Protein AF-A0A7S0JAU4-F1 (afdb_monomer_lite)

pLDDT: mean 91.83, std 5.58, range [56.72, 97.38]

Secondary structure (DSSP, 8-state):
--S------SSTT----SSSSTTS------SEEEEEEE--TTS--EEEEEEE-TTS-EEEEEEETT--S-EE-SSEEEEE-TT---SSEEEEEEEHHHHH--

Structure (mmCIF, N/CA/C/O backbone):
data_AF-A0A7S0JAU4-F1
#
_entry.id   AF-A0A7S0JAU4-F1
#
loop_
_atom_site.group_PDB
_atom_site.id
_atom_site.type_symbol
_atom_site.label_atom_id
_atom_site.label_alt_id
_atom_site.label_comp_id
_atom_site.label_asym_id
_atom_site.label_entity_id
_atom_site.label_seq_id
_atom_site.pdbx_PDB_ins_code
_atom_site.Cartn_x
_atom_site.Cartn_y
_atom_site.Cartn_z
_atom_site.occupancy
_atom_site.B_iso_or_equiv
_atom_site.auth_seq_id
_atom_site.auth_comp_id
_atom_site.auth_asym_id
_atom_site.auth_atom_id
_atom_site.pdbx_PDB_model_num
ATOM 1 N N . VAL A 1 1 ? -8.190 -6.411 19.603 1.00 70.62 1 VAL A N 1
ATOM 2 C CA . VAL A 1 1 ? -6.763 -6.688 19.889 1.00 70.62 1 VAL A CA 1
ATOM 3 C C . VAL A 1 1 ? -6.433 -6.102 21.254 1.00 70.62 1 VAL A C 1
ATOM 5 O O . VAL A 1 1 ? -6.778 -4.950 21.478 1.00 70.62 1 VAL A O 1
ATOM 8 N N . LYS A 1 2 ? -5.858 -6.877 22.184 1.00 85.06 2 LYS A N 1
ATOM 9 C CA . LYS A 1 2 ? -5.311 -6.343 23.445 1.00 85.06 2 LYS A CA 1
ATOM 10 C C . LYS A 1 2 ? -3.810 -6.146 23.238 1.00 85.06 2 LYS A C 1
ATOM 12 O O . LYS A 1 2 ? -3.102 -7.129 23.063 1.00 85.06 2 LYS A O 1
ATOM 17 N N . GLY A 1 3 ? -3.349 -4.902 23.191 1.00 90.38 3 GLY A N 1
ATOM 18 C CA . GLY A 1 3 ? -1.949 -4.571 22.935 1.00 90.38 3 GLY A CA 1
ATOM 19 C C . GLY A 1 3 ? -1.768 -3.096 22.594 1.00 90.38 3 GLY A C 1
ATOM 20 O O . GLY A 1 3 ? -2.748 -2.364 22.445 1.00 90.38 3 GLY A O 1
ATOM 21 N N . TYR A 1 4 ? -0.515 -2.669 22.475 1.00 94.25 4 TYR A N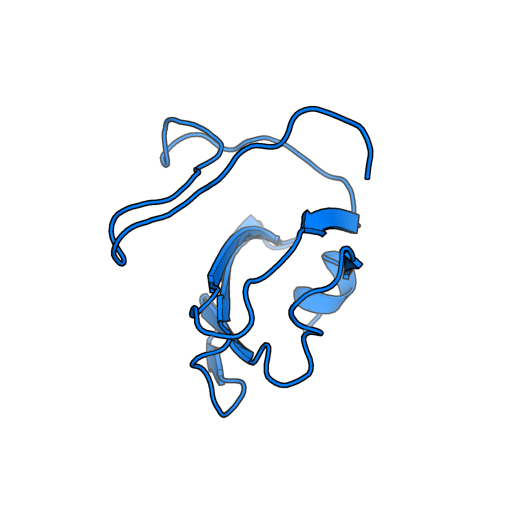 1
ATOM 22 C CA . TYR A 1 4 ? -0.171 -1.321 22.033 1.00 94.25 4 TYR A CA 1
ATOM 23 C C . TYR A 1 4 ? -0.167 -1.246 20.510 1.00 94.25 4 TYR A C 1
ATOM 25 O O . TYR A 1 4 ? 0.251 -2.184 19.834 1.00 94.25 4 TYR A O 1
ATOM 33 N N . VAL A 1 5 ? -0.630 -0.119 19.977 1.00 94.62 5 VAL A N 1
ATOM 34 C CA . VAL A 1 5 ? -0.714 0.125 18.536 1.00 94.62 5 VAL A CA 1
ATOM 35 C C . VAL A 1 5 ? -0.126 1.490 18.216 1.00 94.62 5 VAL A C 1
ATOM 37 O O . VAL A 1 5 ? -0.263 2.433 18.997 1.00 94.62 5 VAL A O 1
ATOM 40 N N . PHE A 1 6 ? 0.495 1.609 17.046 1.00 94.31 6 PHE A N 1
ATOM 41 C CA . PHE A 1 6 ? 0.837 2.913 16.494 1.00 94.31 6 PHE A CA 1
ATOM 42 C C . PHE A 1 6 ? -0.410 3.519 15.861 1.00 94.31 6 PHE A C 1
ATOM 44 O O . PHE A 1 6 ? -1.024 2.922 14.976 1.00 94.31 6 PHE A O 1
ATOM 51 N N . ARG A 1 7 ? -0.788 4.710 16.324 1.00 92.56 7 ARG A N 1
ATOM 52 C CA . ARG A 1 7 ? -1.881 5.484 15.741 1.00 92.56 7 ARG A CA 1
ATOM 53 C C . ARG A 1 7 ? -1.294 6.600 14.894 1.00 92.56 7 ARG A C 1
ATOM 55 O O . ARG A 1 7 ? -0.576 7.453 15.405 1.00 92.56 7 ARG A O 1
ATOM 62 N N . VAL A 1 8 ? -1.655 6.603 13.618 1.00 92.50 8 VAL A N 1
ATOM 63 C CA . VAL A 1 8 ? -1.433 7.734 12.721 1.00 92.50 8 VAL A CA 1
ATOM 64 C C . VAL A 1 8 ? -2.763 8.441 12.548 1.00 92.50 8 VAL A C 1
ATOM 66 O O . VAL A 1 8 ? -3.716 7.854 12.045 1.00 92.50 8 VAL A O 1
ATOM 69 N N . ASP A 1 9 ? -2.831 9.679 13.015 1.00 90.00 9 ASP A N 1
ATOM 70 C CA . ASP A 1 9 ? -3.999 10.541 12.887 1.00 90.00 9 ASP A CA 1
ATOM 71 C C . ASP A 1 9 ? -3.527 11.957 12.557 1.00 90.00 9 ASP A C 1
ATOM 73 O O . ASP A 1 9 ? -2.509 12.415 13.081 1.00 90.00 9 ASP A O 1
ATOM 77 N N . GLY A 1 10 ? -4.228 12.629 11.651 1.00 87.69 10 GLY A N 1
ATOM 78 C CA . GLY A 1 10 ? -3.828 13.925 11.122 1.00 87.69 10 GLY A CA 1
ATOM 79 C C . GLY A 1 10 ? -4.134 14.088 9.637 1.00 87.69 10 GLY A C 1
ATOM 80 O O . GLY A 1 10 ? -4.871 13.312 9.032 1.00 87.69 10 GLY A O 1
ATOM 81 N N . GLY A 1 11 ? -3.580 15.152 9.059 1.00 85.88 11 GLY A N 1
ATOM 82 C CA . GLY A 1 11 ? -3.728 15.460 7.639 1.00 85.88 11 GLY A CA 1
ATOM 83 C C . GLY A 1 11 ? -2.796 14.641 6.733 1.00 85.88 11 GLY A C 1
ATOM 84 O O . GLY A 1 11 ? -2.011 13.827 7.217 1.00 85.88 11 GLY A O 1
ATOM 85 N N . PRO A 1 12 ? -2.810 14.907 5.414 1.00 81.81 12 PRO A N 1
ATOM 86 C CA . PRO A 1 12 ? -2.033 14.161 4.414 1.00 81.81 12 PRO A CA 1
ATOM 87 C C . PRO A 1 12 ? -0.511 14.133 4.633 1.00 81.81 12 PRO A C 1
ATOM 89 O O . PRO A 1 12 ? 0.175 13.288 4.068 1.00 81.81 12 PRO A O 1
ATOM 92 N N . SER A 1 13 ? 0.031 15.059 5.427 1.00 86.44 13 SER A N 1
ATOM 93 C CA . SER A 1 13 ? 1.453 15.111 5.780 1.00 86.44 13 SER A CA 1
ATOM 94 C C . SER A 1 13 ? 1.840 14.162 6.919 1.00 86.44 13 SER A C 1
ATOM 96 O O . SER A 1 13 ? 3.029 13.909 7.114 1.00 86.44 13 SER A O 1
ATOM 98 N N . MET A 1 14 ? 0.867 13.631 7.668 1.00 92.25 14 MET A N 1
ATOM 99 C CA . MET A 1 14 ? 1.120 12.713 8.772 1.00 92.25 14 MET A CA 1
ATOM 100 C C . MET A 1 14 ? 1.252 11.284 8.240 1.00 92.25 14 MET A C 1
ATOM 102 O O . MET A 1 14 ? 0.270 10.652 7.857 1.00 92.25 14 MET A O 1
ATOM 106 N N . ARG A 1 15 ? 2.481 10.763 8.226 1.00 92.94 15 ARG A N 1
ATOM 107 C CA . ARG A 1 15 ? 2.791 9.418 7.728 1.00 92.94 15 ARG A CA 1
ATOM 108 C C . ARG A 1 15 ? 3.835 8.722 8.592 1.00 92.94 15 ARG A C 1
ATOM 110 O O . ARG A 1 15 ? 4.711 9.367 9.161 1.00 92.94 15 ARG A O 1
ATOM 117 N N . MET A 1 16 ? 3.775 7.395 8.616 1.00 94.00 16 MET A N 1
ATOM 118 C CA . MET A 1 16 ? 4.908 6.556 9.006 1.00 94.00 16 MET A CA 1
ATOM 119 C C . MET A 1 16 ? 5.687 6.190 7.744 1.00 94.00 16 MET A C 1
ATOM 121 O O . MET A 1 16 ? 5.085 5.901 6.712 1.00 94.00 16 MET A O 1
ATOM 125 N N . ALA A 1 17 ? 7.014 6.223 7.821 1.00 93.31 17 ALA A N 1
ATOM 126 C CA . ALA A 1 17 ? 7.888 5.883 6.707 1.00 93.31 17 ALA A CA 1
ATOM 127 C C . ALA A 1 17 ? 9.030 4.989 7.186 1.00 93.31 17 ALA A C 1
ATOM 129 O O . ALA A 1 17 ? 9.566 5.171 8.283 1.00 93.31 17 ALA A O 1
ATOM 130 N N . LEU A 1 18 ? 9.388 4.023 6.346 1.00 93.19 18 LEU A N 1
ATOM 131 C CA . LEU A 1 18 ? 10.509 3.122 6.549 1.00 93.19 18 LEU A CA 1
ATOM 132 C C . LEU A 1 18 ? 11.165 2.863 5.183 1.00 93.19 18 LEU A C 1
ATOM 134 O O . LEU A 1 18 ? 10.461 2.443 4.265 1.00 93.19 18 LEU A O 1
ATOM 138 N N . PRO A 1 19 ? 12.487 3.061 5.034 1.00 92.69 19 PRO A N 1
ATOM 139 C CA . PRO A 1 19 ? 13.434 3.595 6.021 1.00 92.69 19 PRO A CA 1
ATOM 140 C C . PRO A 1 19 ? 13.231 5.096 6.301 1.00 92.69 19 PRO A C 1
ATOM 142 O O . PRO A 1 19 ? 12.516 5.781 5.583 1.00 92.69 19 PRO A O 1
ATOM 145 N N . LYS A 1 20 ? 13.872 5.625 7.356 1.00 89.31 20 LYS A N 1
ATOM 146 C CA . LYS A 1 20 ? 13.812 7.065 7.695 1.00 89.31 20 LYS A CA 1
ATOM 147 C C . LYS A 1 20 ? 14.387 7.964 6.587 1.00 89.31 20 LYS A C 1
ATOM 149 O O . LYS A 1 20 ? 14.002 9.123 6.481 1.00 89.31 20 LYS A O 1
ATOM 154 N N . ASP A 1 21 ? 15.344 7.443 5.822 1.00 88.44 21 ASP A N 1
ATOM 155 C CA . ASP A 1 21 ? 15.994 8.128 4.705 1.00 88.44 21 ASP A CA 1
ATOM 156 C C . ASP A 1 21 ? 15.515 7.522 3.384 1.00 88.44 21 ASP A C 1
ATOM 158 O O . ASP A 1 21 ? 15.889 6.397 3.055 1.00 88.44 21 ASP A O 1
ATOM 162 N N . ASP A 1 22 ? 14.736 8.284 2.615 1.00 81.00 22 ASP A N 1
ATOM 163 C CA . ASP A 1 22 ? 14.150 7.862 1.335 1.00 81.00 22 ASP A CA 1
ATOM 164 C C . ASP A 1 22 ? 15.216 7.523 0.261 1.00 81.00 22 ASP A C 1
ATOM 166 O O . ASP A 1 22 ? 14.919 6.884 -0.757 1.00 81.00 22 ASP A O 1
ATOM 170 N N . LYS A 1 23 ? 16.484 7.911 0.479 1.00 83.44 23 LYS A N 1
ATOM 171 C CA . LYS A 1 23 ? 17.615 7.535 -0.387 1.00 83.44 23 LYS A CA 1
ATOM 172 C C . LYS A 1 23 ? 18.142 6.133 -0.100 1.00 83.44 23 LYS A C 1
ATOM 174 O O . LYS A 1 23 ? 18.825 5.561 -0.950 1.00 83.44 23 LYS A O 1
ATOM 179 N N . ARG A 1 24 ? 17.855 5.570 1.075 1.00 87.12 24 ARG A N 1
ATOM 180 C CA . ARG A 1 24 ? 18.289 4.221 1.449 1.00 87.12 24 ARG A CA 1
ATOM 181 C C . ARG A 1 24 ? 17.230 3.197 1.067 1.00 87.12 24 ARG A C 1
ATOM 183 O O . ARG A 1 24 ? 16.033 3.445 1.153 1.00 87.12 24 ARG A O 1
ATOM 190 N N . ALA A 1 25 ? 17.681 2.024 0.643 1.00 87.00 25 ALA A N 1
ATOM 191 C CA . ALA A 1 25 ? 16.812 0.868 0.481 1.00 87.00 25 ALA A CA 1
ATOM 192 C C . ALA A 1 25 ? 16.724 0.100 1.806 1.00 87.00 25 ALA A C 1
ATOM 194 O O . ALA A 1 25 ? 17.707 0.023 2.542 1.00 87.00 25 ALA A O 1
ATOM 195 N N . LEU A 1 26 ? 15.560 -0.491 2.088 1.00 92.94 26 LEU A N 1
ATOM 196 C CA . LEU A 1 26 ? 15.383 -1.368 3.248 1.00 92.94 26 LEU A CA 1
ATOM 197 C C . LEU A 1 26 ? 16.060 -2.739 3.055 1.00 92.94 26 LEU A C 1
ATOM 199 O O . LEU A 1 26 ? 16.389 -3.395 4.035 1.00 92.94 26 LEU A O 1
ATOM 203 N N . GLY A 1 27 ? 16.286 -3.156 1.802 1.00 92.69 27 GLY A N 1
ATOM 204 C CA . GLY A 1 27 ? 16.995 -4.399 1.468 1.00 92.69 27 GLY A CA 1
ATOM 205 C C . GLY A 1 27 ? 16.198 -5.685 1.716 1.00 92.69 27 GLY A C 1
ATOM 206 O O . GLY A 1 27 ? 16.794 -6.752 1.813 1.00 92.69 27 GLY A O 1
ATOM 207 N N . LEU A 1 28 ? 14.872 -5.589 1.839 1.00 94.38 28 LEU A N 1
ATOM 208 C CA . LEU A 1 28 ? 13.982 -6.741 1.991 1.00 94.38 28 LEU A CA 1
ATOM 209 C C . LEU A 1 28 ? 13.764 -7.455 0.652 1.00 94.38 28 LEU A C 1
ATOM 211 O O . LEU A 1 28 ? 13.684 -6.805 -0.388 1.00 94.38 28 LEU A O 1
ATOM 215 N N . VAL A 1 29 ? 13.661 -8.784 0.707 1.00 94.19 29 VAL A N 1
ATOM 216 C CA . VAL A 1 29 ? 13.543 -9.682 -0.462 1.00 94.19 29 VAL A CA 1
ATOM 217 C C . VAL A 1 29 ? 12.386 -10.676 -0.324 1.00 94.19 29 VAL A C 1
ATOM 219 O O . VAL A 1 29 ? 12.281 -11.628 -1.087 1.00 94.19 29 VAL A O 1
ATOM 222 N N . GLN A 1 30 ? 11.549 -10.511 0.699 1.00 94.50 30 GLN A N 1
ATOM 223 C CA . GLN A 1 30 ? 10.419 -11.393 0.954 1.00 94.50 30 GLN A CA 1
ATOM 224 C C . GLN A 1 30 ? 9.317 -11.146 -0.089 1.00 94.50 30 GLN A C 1
ATOM 226 O O . GLN A 1 30 ? 9.010 -9.985 -0.358 1.00 94.50 30 GLN A O 1
ATOM 231 N N . PRO A 1 31 ? 8.681 -12.207 -0.615 1.00 93.56 31 PRO A N 1
ATOM 232 C CA . PRO A 1 31 ? 7.649 -12.076 -1.645 1.00 93.56 31 PRO A CA 1
ATOM 233 C C . PRO A 1 31 ? 6.328 -11.538 -1.089 1.00 93.56 31 PRO A C 1
ATOM 235 O O . PRO A 1 31 ? 5.540 -10.963 -1.825 1.00 93.56 31 PRO A O 1
ATOM 238 N N . PHE A 1 32 ? 6.082 -11.672 0.219 1.00 96.50 32 PHE A N 1
ATOM 239 C CA . PHE A 1 32 ? 4.863 -11.179 0.855 1.00 96.50 32 PHE A CA 1
ATOM 240 C C . PHE A 1 32 ? 5.146 -10.046 1.834 1.00 96.50 32 PHE A C 1
ATOM 242 O O . PHE A 1 32 ? 5.997 -10.164 2.719 1.00 96.50 32 PHE A O 1
ATOM 249 N N . LEU A 1 33 ? 4.346 -8.985 1.734 1.00 96.31 33 LEU A N 1
ATOM 250 C CA . LEU A 1 33 ? 4.239 -7.947 2.753 1.00 96.31 33 LEU A CA 1
ATOM 251 C C . LEU A 1 33 ? 2.884 -8.067 3.447 1.00 96.31 33 LEU A C 1
ATOM 253 O O . LEU A 1 33 ? 1.843 -7.946 2.808 1.00 96.31 33 LEU A O 1
ATOM 257 N N . VAL A 1 34 ? 2.894 -8.264 4.766 1.00 97.38 34 VAL A N 1
ATOM 258 C CA . VAL A 1 34 ? 1.671 -8.339 5.571 1.00 97.38 34 VAL A CA 1
ATOM 259 C C . VAL A 1 34 ? 1.632 -7.189 6.565 1.00 97.38 34 VAL A C 1
ATOM 261 O O . VAL A 1 34 ? 2.546 -7.023 7.372 1.00 97.38 34 VAL A O 1
ATOM 264 N N . LEU A 1 35 ? 0.552 -6.412 6.530 1.00 95.75 35 LEU A N 1
ATOM 265 C CA . LEU A 1 35 ? 0.315 -5.305 7.450 1.00 95.75 35 LEU A CA 1
ATOM 266 C C . LEU A 1 35 ? -0.944 -5.552 8.266 1.00 95.75 35 LEU A C 1
ATOM 268 O O . LEU A 1 35 ? -2.045 -5.631 7.722 1.00 95.75 35 LEU A O 1
ATOM 272 N N . GLN A 1 36 ? -0.786 -5.622 9.584 1.00 95.94 36 GLN A N 1
ATOM 273 C CA . GLN A 1 36 ? -1.924 -5.605 10.489 1.00 95.94 36 GLN A CA 1
ATOM 274 C C . GLN A 1 36 ? -2.390 -4.166 10.689 1.00 95.94 36 GLN A C 1
ATOM 276 O O . GLN A 1 36 ? -1.637 -3.320 11.172 1.00 95.94 36 GLN A O 1
ATOM 281 N N . LEU A 1 37 ? -3.632 -3.886 10.311 1.00 95.31 37 LEU A N 1
ATOM 282 C CA . LEU A 1 37 ? -4.158 -2.530 10.285 1.00 95.31 37 LEU A CA 1
ATOM 283 C C . LEU A 1 37 ? -5.626 -2.470 10.700 1.00 95.31 37 LEU A C 1
ATOM 285 O O . LEU A 1 37 ? -6.376 -3.440 10.597 1.00 95.31 37 LEU A O 1
ATOM 289 N N . HIS A 1 38 ? -6.016 -1.291 11.173 1.00 95.38 38 HIS A N 1
ATOM 290 C CA . HIS A 1 38 ? -7.393 -0.921 11.460 1.00 95.38 38 HIS A CA 1
ATOM 291 C C . HIS A 1 38 ? -7.649 0.454 10.850 1.00 95.38 38 HIS A C 1
ATOM 293 O O . HIS A 1 38 ? -7.132 1.464 11.334 1.00 95.38 38 HIS A O 1
ATOM 299 N N . VAL A 1 39 ? -8.454 0.500 9.789 1.00 94.38 39 VAL A N 1
ATOM 300 C CA . VAL A 1 39 ? -8.839 1.760 9.143 1.00 94.38 39 VAL A CA 1
ATOM 301 C C . VAL A 1 39 ? -10.154 2.248 9.729 1.00 94.38 39 VAL A C 1
ATOM 303 O O . VAL A 1 39 ? -11.163 1.541 9.684 1.00 94.38 39 VAL A O 1
ATOM 306 N N . SER A 1 40 ? -10.156 3.469 10.264 1.00 92.12 40 SER A N 1
ATOM 307 C CA . SER A 1 40 ? -11.375 4.116 10.755 1.00 92.12 40 SER A CA 1
ATOM 308 C C . SER A 1 40 ? -12.412 4.277 9.637 1.00 92.12 40 SER A C 1
ATOM 310 O O . SER A 1 40 ? -12.072 4.493 8.470 1.00 92.12 40 SER A O 1
ATOM 312 N N . GLY A 1 41 ? -13.696 4.173 9.985 1.00 87.88 41 GLY A N 1
ATOM 313 C CA . GLY A 1 41 ? -14.797 4.254 9.017 1.00 87.88 41 GLY A CA 1
ATOM 314 C C . GLY A 1 41 ? -14.873 5.588 8.269 1.00 87.88 41 GLY A C 1
ATOM 315 O O . GLY A 1 41 ? -15.224 5.614 7.096 1.00 87.88 41 GLY A O 1
ATOM 316 N N . ASP A 1 42 ? -14.482 6.676 8.926 1.00 86.81 42 ASP A N 1
ATOM 317 C CA . ASP A 1 42 ? -14.629 8.065 8.485 1.00 86.81 42 ASP A CA 1
ATOM 318 C C . ASP A 1 42 ? -13.351 8.675 7.881 1.00 86.81 42 ASP A C 1
ATOM 320 O O . ASP A 1 42 ? -13.364 9.825 7.441 1.00 86.81 42 ASP A O 1
ATOM 324 N N . LYS A 1 43 ? -12.232 7.939 7.871 1.00 88.25 43 LYS A N 1
ATOM 325 C CA . LYS A 1 43 ? -10.926 8.455 7.427 1.00 88.25 43 LYS A CA 1
ATOM 326 C C . LYS A 1 43 ? -10.468 7.813 6.127 1.00 88.25 43 LYS A C 1
ATOM 328 O O . LYS A 1 43 ? -10.664 6.620 5.894 1.00 88.25 43 LYS A O 1
ATOM 333 N N . SER A 1 44 ? -9.806 8.592 5.278 1.00 91.19 44 SER A N 1
ATOM 334 C CA . SER A 1 44 ? -9.069 8.029 4.153 1.00 91.19 44 SER A CA 1
ATOM 335 C C . SER A 1 44 ? -7.822 7.301 4.657 1.00 91.19 44 SER A C 1
ATOM 337 O O . SER A 1 44 ? -7.175 7.704 5.619 1.00 91.19 44 SER A O 1
ATOM 339 N N . PHE A 1 45 ? -7.495 6.209 3.982 1.00 94.00 45 PHE A N 1
ATOM 340 C CA . PHE A 1 45 ? -6.248 5.479 4.151 1.00 94.00 45 PHE A CA 1
ATOM 341 C C . PHE A 1 45 ? -5.529 5.399 2.810 1.00 94.00 45 PHE A C 1
ATOM 343 O O . PHE A 1 45 ? -6.168 5.185 1.769 1.00 94.00 45 PHE A O 1
ATOM 350 N N . ALA A 1 46 ? -4.214 5.573 2.864 1.00 95.12 46 ALA A N 1
ATOM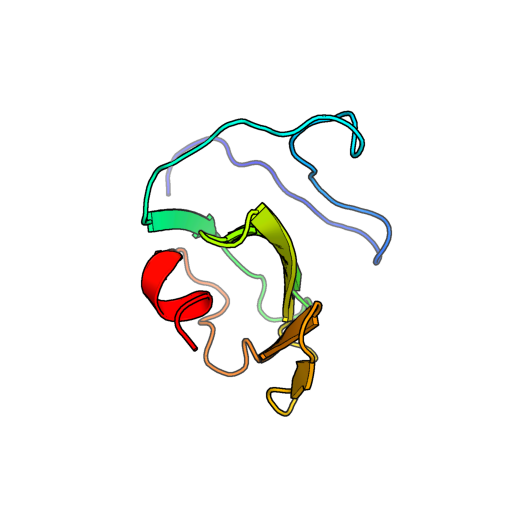 351 C CA . ALA A 1 46 ? -3.317 5.398 1.743 1.00 95.12 46 ALA A CA 1
ATOM 352 C C . ALA A 1 46 ? -1.985 4.821 2.223 1.00 95.12 46 ALA A C 1
ATOM 354 O O . ALA A 1 46 ? -1.569 5.034 3.363 1.00 95.12 46 ALA A O 1
ATOM 355 N N . MET A 1 47 ? -1.321 4.110 1.325 1.00 95.50 47 MET A N 1
ATOM 356 C CA . MET A 1 47 ? -0.010 3.531 1.545 1.00 95.50 47 MET A CA 1
ATOM 357 C C . MET A 1 47 ? 0.792 3.585 0.256 1.00 95.50 47 MET A C 1
ATOM 359 O O . MET A 1 47 ? 0.253 3.462 -0.842 1.00 95.50 47 MET A O 1
ATOM 363 N N . GLU A 1 48 ? 2.098 3.725 0.410 1.00 95.56 48 GLU A N 1
ATOM 364 C CA . GLU A 1 48 ? 3.044 3.685 -0.683 1.00 95.56 48 GLU A CA 1
ATOM 365 C C . GLU A 1 48 ? 4.095 2.611 -0.430 1.00 95.56 48 GLU A C 1
ATOM 367 O O . GLU A 1 48 ? 4.631 2.514 0.674 1.00 95.56 48 GLU A O 1
ATOM 372 N N . LEU A 1 49 ? 4.407 1.846 -1.472 1.00 95.12 49 LEU A N 1
ATOM 373 C CA . LEU A 1 49 ? 5.488 0.876 -1.476 1.00 95.12 49 LEU A CA 1
ATOM 374 C C . LEU A 1 49 ? 6.412 1.135 -2.667 1.00 95.12 49 LEU A C 1
ATOM 376 O O . LEU A 1 49 ? 5.960 1.266 -3.803 1.00 95.12 49 LEU A O 1
ATOM 380 N N . SER A 1 50 ? 7.715 1.187 -2.405 1.00 94.31 50 SER A N 1
ATOM 381 C CA . SER A 1 50 ? 8.741 1.166 -3.448 1.00 94.31 50 SER A CA 1
ATOM 382 C C . SER A 1 50 ? 9.347 -0.231 -3.523 1.00 94.31 50 SER A C 1
ATOM 384 O O . SER A 1 50 ? 9.949 -0.681 -2.550 1.00 94.31 50 SER A O 1
ATOM 386 N N . VAL A 1 51 ? 9.212 -0.891 -4.672 1.00 93.94 51 VAL A N 1
ATOM 387 C CA . VAL A 1 51 ? 9.749 -2.235 -4.934 1.00 93.94 51 VAL A CA 1
ATOM 388 C C . VAL A 1 51 ? 10.792 -2.140 -6.040 1.00 93.94 51 VAL A C 1
ATOM 390 O O . VAL A 1 51 ? 10.634 -1.356 -6.973 1.00 93.94 51 VAL A O 1
ATOM 393 N N . THR A 1 52 ? 11.869 -2.911 -5.936 1.00 92.44 52 THR A N 1
ATOM 394 C CA . THR A 1 52 ? 12.823 -3.085 -7.035 1.00 92.44 52 THR A CA 1
ATOM 395 C C . THR A 1 52 ? 12.519 -4.413 -7.707 1.00 92.44 52 THR A C 1
ATOM 397 O O . THR A 1 52 ? 12.531 -5.438 -7.034 1.00 92.44 52 THR A O 1
ATOM 400 N N . ASP A 1 53 ? 12.232 -4.390 -9.005 1.00 88.12 53 ASP A N 1
ATOM 401 C CA . ASP A 1 53 ? 11.924 -5.601 -9.764 1.00 88.12 53 ASP A CA 1
ATOM 402 C C . ASP A 1 53 ? 13.187 -6.358 -10.219 1.00 88.12 53 ASP A C 1
ATOM 404 O O . ASP A 1 53 ? 14.328 -5.929 -10.008 1.00 88.12 53 ASP A O 1
ATOM 408 N N . ASN A 1 54 ? 12.980 -7.485 -10.902 1.00 87.06 54 ASN A N 1
ATOM 409 C CA . ASN A 1 54 ? 14.058 -8.312 -11.452 1.00 87.06 54 ASN A CA 1
ATOM 410 C C . ASN A 1 54 ? 14.873 -7.604 -12.552 1.00 87.06 54 ASN A C 1
ATOM 412 O O . ASN A 1 54 ? 16.030 -7.957 -12.782 1.00 87.06 54 ASN A O 1
ATOM 416 N N . ALA A 1 55 ? 14.315 -6.571 -13.193 1.00 89.38 55 ALA A N 1
ATOM 417 C CA . ALA A 1 55 ? 15.020 -5.703 -14.136 1.00 89.38 55 ALA A CA 1
ATOM 418 C C . ALA A 1 55 ? 15.816 -4.586 -13.428 1.00 89.38 55 ALA A C 1
ATOM 420 O O . ALA A 1 55 ? 16.382 -3.711 -14.085 1.00 89.38 55 ALA A O 1
ATOM 421 N N . ARG A 1 56 ? 15.886 -4.618 -12.087 1.00 88.38 56 ARG A N 1
ATOM 422 C CA . ARG A 1 56 ? 16.504 -3.598 -11.226 1.00 88.38 56 ARG A CA 1
ATOM 423 C C . ARG A 1 56 ? 15.853 -2.218 -11.364 1.00 88.38 56 ARG A C 1
ATOM 425 O O . ARG A 1 56 ? 16.460 -1.213 -10.989 1.00 88.38 56 ARG A O 1
ATOM 432 N N . ALA A 1 57 ? 14.619 -2.158 -11.858 1.00 90.25 57 ALA A N 1
ATOM 433 C CA . ALA A 1 57 ? 13.840 -0.937 -11.933 1.00 90.25 57 ALA A CA 1
ATOM 434 C C . ALA A 1 57 ? 13.078 -0.723 -10.620 1.00 90.25 57 ALA A C 1
ATOM 436 O O . ALA A 1 57 ? 12.418 -1.623 -10.097 1.00 90.25 57 ALA A O 1
ATOM 437 N N . ARG A 1 58 ? 13.155 0.498 -10.079 1.00 91.25 58 ARG A N 1
ATOM 438 C CA . ARG A 1 58 ? 12.365 0.898 -8.910 1.00 91.25 58 ARG A CA 1
ATOM 439 C C . ARG A 1 58 ? 10.955 1.278 -9.363 1.00 91.25 58 ARG A C 1
ATOM 441 O O . ARG A 1 58 ? 10.779 2.261 -10.079 1.00 91.25 58 ARG A O 1
ATOM 448 N N . ARG A 1 59 ? 9.962 0.526 -8.897 1.00 92.31 59 ARG A N 1
ATOM 449 C CA . ARG A 1 59 ? 8.532 0.745 -9.131 1.00 92.31 59 ARG A CA 1
ATOM 450 C C . ARG A 1 59 ? 7.863 1.269 -7.873 1.00 92.31 59 ARG A C 1
ATOM 452 O O . ARG A 1 59 ? 8.155 0.816 -6.767 1.00 92.31 59 ARG A O 1
ATOM 459 N N . ARG A 1 60 ? 6.952 2.220 -8.047 1.00 94.75 60 ARG A N 1
ATOM 460 C CA . ARG A 1 60 ? 6.186 2.838 -6.965 1.00 94.75 60 ARG A CA 1
ATOM 461 C C . ARG A 1 60 ? 4.732 2.388 -7.038 1.00 94.75 60 ARG A C 1
ATOM 463 O O . ARG A 1 60 ? 4.021 2.709 -7.988 1.00 94.75 60 ARG A O 1
ATOM 470 N N . LEU A 1 61 ? 4.291 1.664 -6.019 1.00 95.88 61 LEU A N 1
ATOM 471 C CA . LEU A 1 61 ? 2.917 1.209 -5.854 1.00 95.88 61 LEU A CA 1
ATOM 472 C C . LEU A 1 61 ? 2.210 2.132 -4.859 1.00 95.88 61 LEU A C 1
ATOM 474 O O . LEU A 1 61 ? 2.661 2.311 -3.729 1.00 95.88 61 LEU A O 1
ATOM 478 N N . LEU A 1 62 ? 1.109 2.736 -5.289 1.00 96.56 62 LEU A N 1
ATOM 479 C CA . LEU A 1 62 ? 0.286 3.647 -4.506 1.00 96.56 62 LEU A CA 1
ATOM 480 C C . LEU A 1 62 ? -1.069 2.994 -4.265 1.00 96.56 62 LEU A C 1
ATOM 482 O O . LEU A 1 62 ? -1.848 2.811 -5.197 1.00 96.56 62 LEU A O 1
ATOM 486 N N . PHE A 1 63 ? -1.378 2.703 -3.013 1.00 96.69 63 PHE A N 1
ATOM 487 C CA . PHE A 1 63 ? -2.663 2.168 -2.596 1.00 96.69 63 PHE A CA 1
ATOM 488 C C . PHE A 1 63 ? -3.461 3.283 -1.938 1.00 96.69 63 PHE A C 1
ATOM 490 O O . PHE A 1 63 ? -2.949 3.970 -1.054 1.00 96.69 63 PHE A O 1
ATOM 497 N N . SER A 1 64 ? -4.713 3.486 -2.341 1.00 95.88 64 SER A N 1
ATOM 498 C CA . SER A 1 64 ? -5.553 4.489 -1.689 1.00 95.88 64 SER A CA 1
ATOM 499 C C . SER A 1 64 ? -7.026 4.137 -1.737 1.00 95.88 64 SER A C 1
ATOM 501 O O . SER A 1 64 ? -7.563 3.713 -2.758 1.00 95.88 64 SER A O 1
ATOM 503 N N . THR A 1 65 ? -7.704 4.416 -0.629 1.00 94.56 65 THR A N 1
ATOM 504 C CA . THR A 1 65 ? -9.171 4.385 -0.537 1.00 94.56 65 THR A CA 1
ATOM 505 C C . THR A 1 65 ? -9.851 5.520 -1.312 1.00 94.56 65 THR A C 1
ATOM 507 O O . THR A 1 65 ? -11.060 5.477 -1.508 1.00 94.56 65 THR A O 1
ATOM 510 N N . SER A 1 66 ? -9.098 6.532 -1.763 1.00 93.00 66 SER A N 1
ATOM 511 C CA . SER A 1 66 ? -9.609 7.625 -2.605 1.00 93.00 66 SER A CA 1
ATOM 512 C C . SER A 1 66 ? -9.516 7.351 -4.108 1.00 93.00 66 SER A C 1
ATOM 514 O O . SER A 1 66 ? -10.092 8.096 -4.901 1.00 93.00 66 SER A O 1
ATOM 516 N N . PHE A 1 67 ? -8.776 6.319 -4.526 1.00 95.94 67 PHE A N 1
ATOM 517 C CA . PHE A 1 67 ? -8.697 5.948 -5.937 1.00 95.94 67 PHE A CA 1
ATOM 518 C C . PHE A 1 67 ? -9.955 5.186 -6.344 1.00 95.94 67 PHE A C 1
ATOM 520 O O . PHE A 1 67 ? -10.436 4.337 -5.599 1.00 95.94 67 PHE A O 1
ATOM 527 N N . ARG A 1 68 ? -10.485 5.512 -7.525 1.00 94.38 68 ARG A N 1
ATO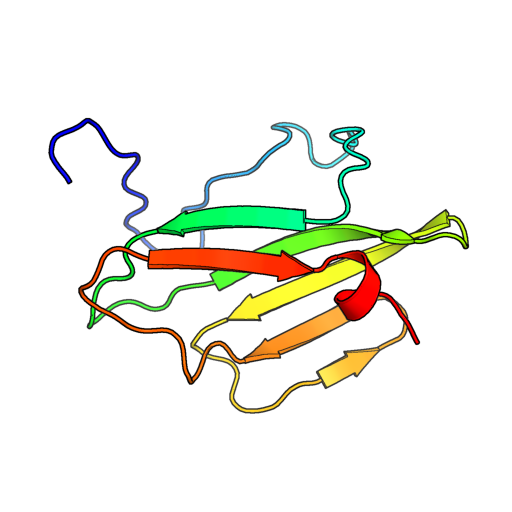M 528 C CA . ARG A 1 68 ? -11.682 4.865 -8.084 1.00 94.38 68 ARG A CA 1
ATOM 529 C C . ARG A 1 68 ? -11.324 3.734 -9.034 1.00 94.38 68 ARG A C 1
ATOM 531 O O . ARG A 1 68 ? -11.954 2.688 -9.001 1.00 94.38 68 ARG A O 1
ATOM 538 N N . GLU A 1 69 ? -10.284 3.945 -9.828 1.00 95.00 69 GLU A N 1
ATOM 539 C CA . GLU A 1 69 ? -9.855 3.021 -10.869 1.00 95.00 69 GLU A CA 1
ATOM 540 C C . GLU A 1 69 ? -8.356 2.742 -10.744 1.00 95.00 69 GLU A C 1
ATOM 542 O O . GLU A 1 69 ? -7.599 3.621 -10.299 1.00 95.00 69 GLU A O 1
ATOM 547 N N . PRO A 1 70 ? -7.920 1.522 -11.095 1.00 94.25 70 PRO A N 1
ATOM 548 C CA . PRO A 1 70 ? -6.509 1.218 -11.210 1.00 94.25 70 PRO A CA 1
ATOM 549 C C . PRO A 1 70 ? -5.899 1.980 -12.385 1.00 94.25 70 PRO A C 1
ATOM 551 O O . PRO A 1 70 ? -6.523 2.173 -13.424 1.00 94.25 70 PRO A O 1
ATOM 554 N N . HIS A 1 71 ? -4.656 2.414 -12.217 1.00 94.75 71 HIS A N 1
ATOM 555 C CA . HIS A 1 71 ? -3.904 3.076 -13.278 1.00 94.75 71 HIS A CA 1
ATOM 556 C C . HIS A 1 71 ? -2.433 2.704 -13.167 1.00 94.75 71 HIS A C 1
ATOM 558 O O . HIS A 1 71 ? -1.834 2.911 -12.111 1.00 94.75 71 HIS A O 1
ATOM 564 N N . SER A 1 72 ? -1.836 2.205 -14.247 1.00 93.62 72 SER A N 1
ATOM 565 C CA . SER A 1 72 ? -0.432 1.799 -14.260 1.00 93.62 72 SER A CA 1
ATOM 566 C C . SER A 1 72 ? 0.352 2.471 -15.384 1.00 93.62 72 SER A C 1
ATOM 568 O O . SER A 1 72 ? -0.131 2.673 -16.493 1.00 93.62 72 SER A O 1
ATOM 570 N N . THR A 1 73 ? 1.581 2.833 -15.048 1.00 92.31 73 THR A N 1
ATOM 571 C CA . THR A 1 73 ? 2.657 3.284 -15.930 1.00 92.31 73 THR A CA 1
ATOM 572 C C . THR A 1 73 ? 3.882 2.421 -15.621 1.00 92.31 73 THR A C 1
ATOM 574 O O . THR A 1 73 ? 3.932 1.827 -14.541 1.00 92.31 73 THR A O 1
ATOM 577 N N . PRO A 1 74 ? 4.930 2.414 -16.463 1.00 88.75 74 PRO A N 1
ATOM 578 C CA . PRO A 1 74 ? 6.114 1.589 -16.210 1.00 88.75 74 PRO A CA 1
ATOM 579 C C . PRO A 1 74 ? 6.759 1.774 -14.823 1.00 88.75 74 PRO A C 1
ATOM 581 O O . PRO A 1 74 ? 7.322 0.829 -14.279 1.00 88.75 74 PRO A O 1
ATOM 584 N N . LEU A 1 75 ? 6.665 2.973 -14.230 1.00 90.69 75 LEU A N 1
ATOM 585 C CA . LEU A 1 75 ? 7.284 3.294 -12.935 1.00 90.69 75 LEU A CA 1
ATOM 586 C C . LEU A 1 75 ? 6.288 3.457 -11.780 1.00 90.69 75 LEU A C 1
ATOM 588 O O . LEU A 1 75 ? 6.701 3.437 -10.621 1.00 90.69 75 LEU A O 1
ATOM 592 N N . HIS A 1 76 ? 5.000 3.647 -12.069 1.00 92.44 76 HIS A N 1
ATOM 593 C CA . HIS A 1 76 ? 3.990 3.978 -11.064 1.00 92.44 76 HIS A CA 1
ATOM 594 C C . HIS A 1 76 ? 2.702 3.205 -11.296 1.00 92.44 76 HIS A C 1
ATOM 596 O O . HIS A 1 76 ? 2.117 3.309 -12.374 1.00 92.44 76 HIS A O 1
ATOM 602 N N . THR A 1 77 ? 2.200 2.564 -10.246 1.00 95.00 77 THR A N 1
ATOM 603 C CA . THR A 1 77 ? 0.895 1.899 -10.246 1.00 95.00 77 THR A CA 1
ATOM 604 C C . THR A 1 77 ? 0.037 2.456 -9.120 1.00 95.00 77 THR A C 1
ATOM 606 O O . THR A 1 77 ? 0.488 2.585 -7.986 1.00 95.00 77 THR A O 1
ATOM 609 N N . ARG A 1 78 ? -1.211 2.802 -9.429 1.00 96.31 78 ARG A N 1
ATOM 610 C CA . ARG A 1 78 ? -2.242 3.241 -8.487 1.00 96.31 78 ARG A CA 1
ATOM 611 C C . ARG A 1 78 ? -3.272 2.133 -8.346 1.00 96.31 78 ARG A C 1
ATOM 613 O O . ARG A 1 78 ? -3.822 1.688 -9.348 1.00 96.31 78 ARG A O 1
ATOM 620 N N . ILE A 1 79 ? -3.541 1.726 -7.112 1.00 96.06 79 ILE A N 1
ATOM 621 C CA . ILE A 1 79 ? -4.400 0.593 -6.774 1.00 96.06 79 ILE A CA 1
ATOM 622 C C . IL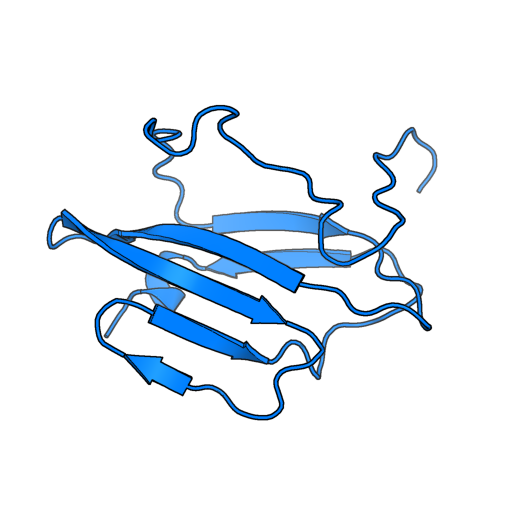E A 1 79 ? -5.509 1.086 -5.831 1.00 96.06 79 ILE A C 1
ATOM 624 O O . ILE A 1 79 ? -5.221 1.560 -4.724 1.00 96.06 79 ILE A O 1
ATOM 628 N N . PRO A 1 80 ? -6.781 1.024 -6.257 1.00 96.62 80 PRO A N 1
ATOM 629 C CA . PRO A 1 80 ? -7.921 1.304 -5.397 1.00 96.62 80 PRO A CA 1
ATOM 630 C C . PRO A 1 80 ? -8.014 0.336 -4.220 1.00 96.62 80 PRO A C 1
ATOM 632 O O . PRO A 1 80 ? -7.954 -0.876 -4.389 1.00 96.62 80 PRO A O 1
ATOM 635 N N . LEU A 1 81 ? -8.258 0.878 -3.029 1.00 95.31 81 LEU A N 1
ATOM 636 C CA . LEU A 1 81 ? -8.606 0.110 -1.828 1.00 95.31 81 LEU A CA 1
ATOM 637 C C . LEU A 1 81 ? -10.117 0.166 -1.551 1.00 95.31 81 LEU A C 1
ATOM 639 O O . LEU A 1 81 ? -10.541 0.272 -0.402 1.00 95.31 81 LEU A O 1
ATOM 643 N N . ALA A 1 82 ? -10.940 0.146 -2.604 1.00 89.62 82 ALA A N 1
ATOM 644 C CA . ALA A 1 82 ? -12.394 0.298 -2.493 1.00 89.62 82 ALA A CA 1
ATOM 645 C C . ALA A 1 82 ? -13.048 -0.824 -1.666 1.00 89.62 82 ALA A C 1
ATOM 647 O O . ALA A 1 82 ? -13.994 -0.571 -0.926 1.00 89.62 82 ALA A O 1
ATOM 648 N N . ALA A 1 83 ? -12.507 -2.043 -1.751 1.00 90.31 83 ALA A N 1
ATOM 649 C CA . ALA A 1 83 ? -13.001 -3.212 -1.028 1.00 90.31 83 ALA A CA 1
ATOM 650 C C . ALA A 1 83 ? -12.371 -3.398 0.367 1.00 90.31 83 ALA A C 1
ATOM 652 O O . ALA A 1 83 ? -12.637 -4.408 1.012 1.00 90.31 83 ALA A O 1
ATOM 653 N N . LEU A 1 84 ? -11.526 -2.468 0.838 1.00 94.50 84 LEU A N 1
ATOM 654 C CA . LEU A 1 84 ? -10.854 -2.606 2.132 1.00 94.50 84 LEU A CA 1
ATOM 655 C C . LEU A 1 84 ? -11.873 -2.505 3.285 1.00 94.50 84 LEU A C 1
ATOM 657 O O . LEU A 1 84 ? -12.493 -1.447 3.444 1.00 94.50 84 LEU A O 1
ATOM 661 N N . PRO A 1 85 ? -12.022 -3.549 4.124 1.00 94.25 85 PRO A N 1
ATOM 662 C CA . PRO A 1 85 ? -12.884 -3.492 5.299 1.00 94.25 85 PRO A CA 1
ATOM 663 C C . PRO A 1 85 ? -12.476 -2.374 6.266 1.00 94.25 85 PRO A C 1
ATOM 665 O O . PRO A 1 85 ? -11.291 -2.125 6.498 1.00 94.25 85 PRO A O 1
ATOM 668 N N . ARG A 1 86 ? -13.471 -1.709 6.858 1.00 94.38 86 ARG A N 1
ATOM 669 C CA . ARG A 1 86 ? -13.291 -0.583 7.789 1.00 94.38 86 ARG A CA 1
ATOM 670 C C . ARG A 1 86 ? -13.868 -0.908 9.160 1.00 94.38 86 ARG A C 1
ATOM 672 O O . ARG A 1 86 ? -14.792 -1.707 9.268 1.00 94.38 86 ARG A O 1
ATOM 679 N N . GLY A 1 87 ? -13.337 -0.267 10.201 1.00 95.00 87 GLY A N 1
ATOM 680 C CA . GLY A 1 87 ? -13.794 -0.457 11.585 1.00 95.00 87 GLY A CA 1
ATOM 681 C C . GLY A 1 87 ? -13.481 -1.840 12.165 1.00 95.00 87 GLY A C 1
ATOM 682 O O . GLY A 1 87 ? -14.024 -2.210 13.203 1.00 95.00 87 GLY A O 1
ATOM 683 N N . VAL A 1 88 ? -12.625 -2.610 11.492 1.00 95.44 88 VAL A N 1
ATOM 684 C CA . VAL A 1 88 ? -12.198 -3.947 11.905 1.00 95.44 88 VAL A CA 1
ATOM 685 C C . VAL A 1 88 ? -10.683 -4.056 11.816 1.00 95.44 88 VAL A C 1
ATOM 687 O O . VAL A 1 88 ? -10.037 -3.370 11.022 1.00 95.44 88 VAL A O 1
ATOM 690 N N . TRP A 1 89 ? -10.112 -4.919 12.652 1.00 96.12 89 TRP A N 1
ATOM 691 C CA . TRP A 1 89 ? -8.716 -5.320 12.520 1.00 96.12 89 TRP A CA 1
ATOM 692 C C . TRP A 1 89 ? -8.589 -6.342 11.399 1.00 96.12 89 TRP A C 1
ATOM 694 O O . TRP A 1 89 ? -9.331 -7.322 11.376 1.00 96.12 89 TRP A O 1
ATOM 704 N N . LEU A 1 90 ? -7.635 -6.124 10.500 1.00 95.69 90 LEU A N 1
ATOM 705 C CA . LEU A 1 90 ? -7.354 -7.028 9.392 1.00 95.69 90 LEU A CA 1
ATOM 706 C C . LEU A 1 90 ? -5.852 -7.153 9.148 1.00 95.69 90 LEU A C 1
ATOM 708 O O . LEU A 1 90 ? -5.074 -6.290 9.555 1.00 95.69 90 LEU A O 1
ATOM 712 N N . ASN A 1 91 ? -5.467 -8.218 8.449 1.00 96.94 91 ASN A N 1
ATOM 713 C CA . ASN A 1 91 ? -4.129 -8.380 7.893 1.00 96.94 91 ASN A CA 1
ATOM 714 C C . ASN A 1 91 ? -4.216 -8.156 6.380 1.00 96.94 91 ASN A C 1
ATOM 716 O O . ASN A 1 91 ? -4.811 -8.963 5.669 1.00 96.94 91 ASN A O 1
ATOM 720 N N . LEU A 1 92 ? -3.644 -7.058 5.895 1.00 95.81 92 LEU A N 1
ATOM 721 C CA . LEU A 1 92 ? -3.504 -6.792 4.471 1.00 95.81 92 LEU A CA 1
ATOM 722 C C . LEU A 1 92 ? -2.257 -7.523 3.988 1.00 95.81 92 LEU A C 1
ATOM 724 O O . LEU A 1 92 ? -1.145 -7.082 4.276 1.00 95.81 92 LEU A O 1
ATOM 728 N N . ALA A 1 93 ? -2.454 -8.645 3.306 1.00 96.44 93 ALA A N 1
ATOM 729 C CA . ALA A 1 93 ? -1.386 -9.408 2.680 1.00 96.44 93 ALA A CA 1
ATOM 730 C C . ALA A 1 93 ? -1.247 -8.987 1.215 1.00 96.44 93 ALA A C 1
ATOM 732 O O . ALA A 1 93 ? -2.229 -8.970 0.476 1.00 96.44 93 ALA A O 1
ATOM 733 N N . LEU A 1 94 ? -0.030 -8.634 0.821 1.00 95.31 94 LEU A N 1
ATOM 734 C CA . LEU A 1 94 ? 0.329 -8.255 -0.535 1.00 95.31 94 LEU A CA 1
ATOM 735 C C . LEU A 1 94 ? 1.326 -9.273 -1.069 1.00 95.31 94 LEU A C 1
ATOM 737 O O . LEU A 1 94 ? 2.398 -9.428 -0.483 1.00 95.31 94 LEU A O 1
ATOM 741 N N . ASP A 1 95 ? 0.961 -9.935 -2.162 1.00 95.00 95 ASP A N 1
ATOM 742 C CA . ASP A 1 95 ? 1.887 -10.706 -2.986 1.00 95.00 95 ASP A CA 1
ATOM 743 C C . ASP A 1 95 ? 2.667 -9.724 -3.865 1.00 95.00 95 ASP A C 1
ATOM 745 O O . ASP A 1 95 ? 2.117 -9.110 -4.779 1.00 95.00 95 ASP A O 1
ATOM 749 N N . LEU A 1 96 ? 3.924 -9.473 -3.510 1.00 92.94 96 LEU A N 1
ATOM 750 C CA . LEU A 1 96 ? 4.760 -8.495 -4.193 1.00 92.94 96 LEU A CA 1
ATOM 751 C C . LEU A 1 96 ? 5.229 -8.999 -5.550 1.00 92.94 96 LEU A C 1
ATOM 753 O O . LEU A 1 96 ? 5.421 -8.164 -6.429 1.00 92.94 96 LEU A O 1
ATOM 757 N N . ASP A 1 97 ? 5.390 -10.312 -5.717 1.00 90.56 97 ASP A N 1
ATOM 758 C CA . ASP A 1 97 ? 5.795 -10.904 -6.987 1.00 90.56 97 ASP A CA 1
ATOM 759 C C . ASP A 1 97 ? 4.655 -10.778 -8.001 1.00 90.56 97 ASP A C 1
ATOM 761 O O . ASP A 1 97 ? 4.884 -10.299 -9.110 1.00 90.56 97 ASP A O 1
ATOM 765 N N . ASP A 1 98 ? 3.418 -11.091 -7.603 1.00 90.56 98 ASP A N 1
ATOM 766 C CA . ASP A 1 98 ? 2.234 -10.920 -8.459 1.00 90.56 98 ASP A CA 1
ATOM 767 C C . ASP A 1 98 ? 1.967 -9.439 -8.784 1.00 90.56 98 ASP A C 1
ATOM 769 O O . ASP A 1 98 ? 1.695 -9.071 -9.924 1.00 90.56 98 ASP A O 1
ATOM 773 N N . LEU A 1 99 ? 2.142 -8.540 -7.807 1.00 88.75 99 LEU A N 1
ATOM 774 C CA . LEU A 1 99 ? 1.947 -7.098 -8.008 1.00 88.75 99 LEU A CA 1
ATOM 775 C C . LEU A 1 99 ? 2.949 -6.453 -8.978 1.00 88.75 99 LEU A C 1
ATOM 777 O O . LEU A 1 99 ? 2.674 -5.362 -9.490 1.00 88.75 99 LEU A O 1
ATOM 781 N N . ILE A 1 100 ? 4.122 -7.062 -9.180 1.00 87.19 100 ILE A N 1
ATOM 782 C CA . ILE A 1 100 ? 5.154 -6.555 -10.099 1.00 87.19 100 ILE A CA 1
ATOM 783 C C . ILE A 1 100 ? 5.328 -7.422 -11.350 1.00 87.19 100 ILE A C 1
ATOM 785 O O . ILE A 1 100 ? 6.019 -6.986 -12.280 1.00 87.19 100 ILE A O 1
ATOM 789 N N . ALA A 1 101 ? 4.708 -8.602 -11.395 1.00 77.75 101 ALA A N 1
ATOM 790 C CA . ALA A 1 101 ? 4.618 -9.432 -12.583 1.00 77.75 101 ALA A CA 1
ATOM 791 C C . ALA A 1 101 ? 3.843 -8.662 -13.665 1.00 77.75 101 ALA A C 1
ATOM 793 O O . ALA A 1 101 ? 2.703 -8.249 -13.468 1.00 77.75 101 ALA A O 1
ATOM 794 N N . ASN A 1 102 ? 4.507 -8.400 -14.792 1.00 56.72 102 ASN A N 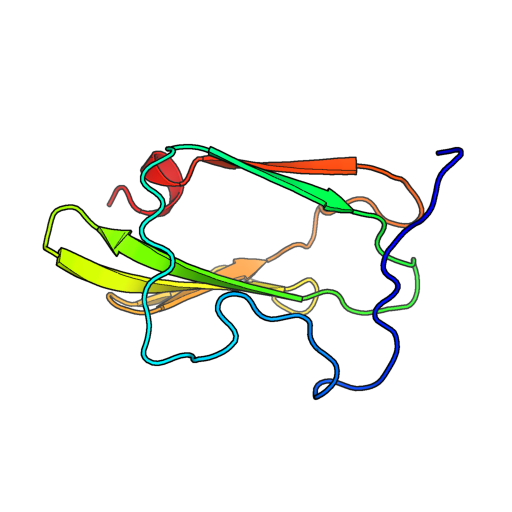1
ATOM 795 C CA . ASN A 1 102 ? 3.876 -7.896 -16.013 1.00 56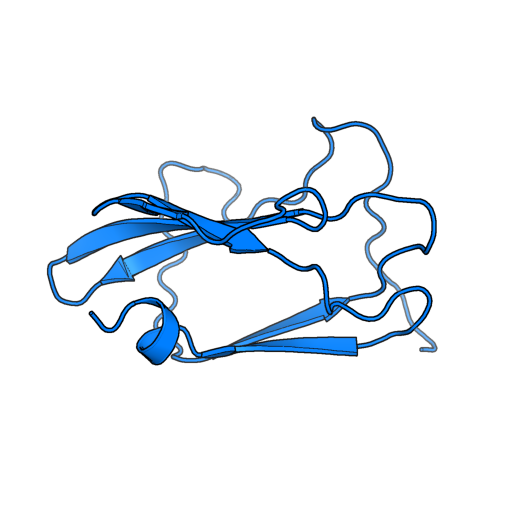.72 102 ASN A CA 1
ATOM 796 C C . ASN A 1 102 ? 3.853 -9.023 -17.036 1.00 56.72 102 ASN A C 1
ATOM 798 O O . ASN A 1 102 ? 4.905 -9.695 -17.149 1.00 56.72 102 ASN A O 1
#

Sequence (102 aa):
VKGYVFRVDGGPSMRMALPKDDKRALGLVQPFLVLQLHVSGDKSFAMELSVTDNARARRRLLFSTSFREPHSTPLHTRIPLAALPRGVWLNLALDLDDLIAN

Organism: NCBI:txid127549

InterPro domains:
  IPR007714 CFA20 domain [PF05018] (2-100)
  IPR040441 Cilia- and flagella-associated protein 20/CFAP20DC [PTHR12458] (1-101)

Foldseek 3Di:
DPDDDDDFDDDPVTDDDPPPDPPDDPPDDDQKDKDWDAAAPPDKDKDWDWDQDPVRATAIEIEICPDDDWDDDPRYTYHHPVVPDHPDIDIDMDRNCVVNPD

Radius of gyration: 14.46 Å; chains: 1; bounding box: 33×28×40 Å